Protein AF-A0A927KLJ9-F1 (afdb_monomer_lite)

pLDDT: mean 83.06, std 11.8, range [48.69, 96.25]

Sequence (90 aa):
MRFLLRIVVVIYGLCCIAALSWLMWRGSGWFGVSDPLAGVYAIALGMPWTLWLDRVPGNFFLVKVLAITVAMAINYSVASLLTRRRYRRW

Structure (mmCIF, N/CA/C/O backbone):
data_AF-A0A927KLJ9-F1
#
_entry.id   AF-A0A927KLJ9-F1
#
loop_
_atom_site.group_PDB
_atom_site.id
_atom_site.type_symbol
_atom_site.label_atom_id
_atom_site.label_alt_id
_atom_site.label_comp_id
_atom_site.label_asym_id
_atom_site.label_entity_id
_atom_site.label_seq_id
_atom_site.pdbx_PDB_ins_code
_atom_site.Cartn_x
_atom_site.Cartn_y
_atom_site.Cartn_z
_atom_site.occupancy
_atom_site.B_iso_or_equiv
_atom_site.auth_seq_id
_atom_site.auth_comp_id
_atom_site.auth_asym_id
_atom_site.auth_atom_id
_atom_site.pdbx_PDB_model_num
ATOM 1 N N . MET A 1 1 ? -15.775 -5.290 19.789 1.00 70.12 1 MET A N 1
ATOM 2 C CA . MET A 1 1 ? -15.838 -4.723 18.415 1.00 70.12 1 MET A CA 1
ATOM 3 C C . MET A 1 1 ? -14.840 -3.583 18.156 1.00 70.12 1 MET A C 1
ATOM 5 O O . MET A 1 1 ? -14.115 -3.649 17.174 1.00 70.12 1 MET A O 1
ATOM 9 N N . ARG A 1 2 ? -14.779 -2.536 19.003 1.00 72.56 2 ARG A N 1
ATOM 10 C CA . ARG A 1 2 ? -13.979 -1.309 18.758 1.00 72.56 2 ARG A CA 1
ATOM 11 C C . ARG A 1 2 ? -12.465 -1.558 18.619 1.00 72.56 2 ARG A C 1
ATOM 13 O O . ARG A 1 2 ? -11.839 -1.038 17.702 1.00 72.56 2 ARG A O 1
ATOM 20 N N . PHE A 1 3 ? -11.899 -2.387 19.497 1.00 82.12 3 PHE A N 1
ATOM 21 C CA . PHE A 1 3 ? -10.481 -2.770 19.471 1.00 82.12 3 PHE A CA 1
ATOM 22 C C . PHE A 1 3 ? -10.117 -3.585 18.220 1.00 82.12 3 PHE A C 1
ATOM 24 O O . PHE A 1 3 ? -9.116 -3.302 17.570 1.00 82.12 3 PHE A O 1
ATOM 31 N N . LEU A 1 4 ? -10.995 -4.513 17.821 1.00 86.94 4 LEU A N 1
ATOM 32 C CA . LEU A 1 4 ? -10.812 -5.350 16.632 1.00 86.94 4 LEU A CA 1
ATOM 33 C C . LEU A 1 4 ? -10.736 -4.516 15.346 1.00 86.94 4 LEU A C 1
ATOM 35 O O . LEU A 1 4 ? -9.827 -4.718 14.553 1.00 86.94 4 LEU A O 1
ATOM 39 N N . LEU A 1 5 ? -11.621 -3.527 15.166 1.00 88.25 5 LEU A N 1
ATOM 40 C CA . LEU A 1 5 ? -11.577 -2.641 13.991 1.00 88.25 5 LEU A CA 1
ATOM 41 C C . LEU A 1 5 ? -10.267 -1.850 13.914 1.00 88.25 5 LEU A C 1
ATOM 43 O O . LEU A 1 5 ? -9.693 -1.703 12.840 1.00 88.25 5 LEU A O 1
ATOM 47 N N . ARG A 1 6 ? -9.765 -1.372 15.058 1.00 88.25 6 ARG A N 1
ATOM 48 C CA . ARG A 1 6 ? -8.485 -0.660 15.112 1.00 88.25 6 ARG A CA 1
ATOM 49 C C . ARG A 1 6 ? -7.319 -1.577 14.750 1.00 88.25 6 ARG A C 1
ATOM 51 O O . ARG A 1 6 ? -6.459 -1.155 13.985 1.00 88.25 6 ARG A O 1
ATOM 58 N N . ILE A 1 7 ? -7.311 -2.812 15.255 1.00 92.81 7 ILE A N 1
ATOM 59 C CA . ILE A 1 7 ? -6.301 -3.812 14.891 1.00 92.81 7 ILE A CA 1
ATOM 60 C C . ILE A 1 7 ? -6.328 -4.072 13.386 1.00 92.81 7 ILE A C 1
ATOM 62 O O . ILE A 1 7 ? -5.282 -4.005 12.754 1.00 92.81 7 ILE A O 1
ATOM 66 N N . VAL A 1 8 ? -7.508 -4.296 12.799 1.00 93.12 8 VAL A N 1
ATOM 67 C CA . VAL A 1 8 ? -7.644 -4.556 11.357 1.00 93.12 8 VAL A CA 1
ATOM 68 C C . VAL A 1 8 ? -7.075 -3.406 10.527 1.00 93.12 8 VAL A C 1
ATOM 70 O O . VAL A 1 8 ? -6.326 -3.651 9.587 1.00 93.12 8 VAL A O 1
ATOM 73 N N . VAL A 1 9 ? -7.365 -2.152 10.890 1.00 93.25 9 VAL A N 1
ATOM 74 C CA . VAL A 1 9 ? -6.819 -0.982 10.182 1.00 93.25 9 VAL A CA 1
ATOM 75 C C . VAL A 1 9 ? -5.297 -0.901 10.314 1.00 93.25 9 VAL A C 1
ATOM 77 O O . VAL A 1 9 ? -4.620 -0.624 9.328 1.00 93.25 9 VAL A O 1
ATOM 80 N N . VAL A 1 10 ? -4.746 -1.171 11.502 1.00 94.25 10 VAL A N 1
ATOM 81 C CA . VAL A 1 10 ? -3.288 -1.180 11.712 1.00 94.25 10 VAL A CA 1
ATOM 82 C C . VAL A 1 10 ? -2.627 -2.291 10.899 1.00 94.25 10 VAL A C 1
ATOM 84 O O . VAL A 1 10 ? -1.660 -2.017 10.195 1.00 94.25 10 VAL A O 1
ATOM 87 N N . ILE A 1 11 ? -3.166 -3.513 10.936 1.00 95.94 11 ILE A N 1
ATOM 88 C CA . ILE A 1 11 ? -2.667 -4.643 10.140 1.00 95.94 11 ILE A CA 1
ATOM 89 C C . ILE A 1 11 ? -2.713 -4.296 8.654 1.00 95.94 11 ILE A C 1
ATOM 91 O O . ILE A 1 11 ? -1.716 -4.469 7.964 1.00 95.94 11 ILE A O 1
ATOM 95 N N . TYR A 1 12 ? -3.826 -3.741 8.170 1.00 94.94 12 TYR A N 1
ATOM 96 C CA . TYR A 1 12 ? -3.944 -3.306 6.781 1.00 94.94 12 TYR A CA 1
ATOM 97 C C . TYR A 1 12 ? -2.858 -2.287 6.402 1.00 94.94 12 TYR A C 1
ATOM 99 O O . TYR A 1 12 ? -2.213 -2.432 5.364 1.00 94.94 12 TYR A O 1
ATOM 107 N N . GLY A 1 13 ? -2.601 -1.295 7.262 1.00 94.12 13 GLY A N 1
ATOM 108 C CA . GLY A 1 13 ? -1.520 -0.328 7.060 1.00 94.12 13 GLY A CA 1
ATOM 109 C C . GLY A 1 13 ? -0.138 -0.988 6.992 1.00 94.12 13 GLY A C 1
ATOM 110 O O . GLY A 1 13 ? 0.635 -0.697 6.082 1.00 94.12 13 GLY A O 1
ATOM 111 N N . LEU A 1 14 ? 0.151 -1.927 7.898 1.00 96.25 14 LEU A N 1
ATOM 112 C CA . LEU A 1 14 ? 1.405 -2.689 7.894 1.00 96.25 14 LEU A CA 1
ATOM 113 C C . LEU A 1 14 ? 1.556 -3.539 6.628 1.00 96.25 14 LEU A C 1
ATOM 115 O O . LEU A 1 14 ? 2.633 -3.561 6.038 1.00 96.25 14 LEU A O 1
ATOM 119 N N . CYS A 1 15 ? 0.481 -4.181 6.166 1.00 94.88 15 CYS A N 1
ATOM 120 C CA . CYS A 1 15 ? 0.475 -4.924 4.908 1.00 94.88 15 CYS A CA 1
ATOM 121 C C . CYS A 1 15 ? 0.762 -4.016 3.705 1.00 94.88 15 CYS A C 1
ATOM 123 O O . CYS A 1 15 ? 1.499 -4.423 2.811 1.00 94.88 15 CYS A O 1
ATOM 125 N N . CYS A 1 16 ? 0.2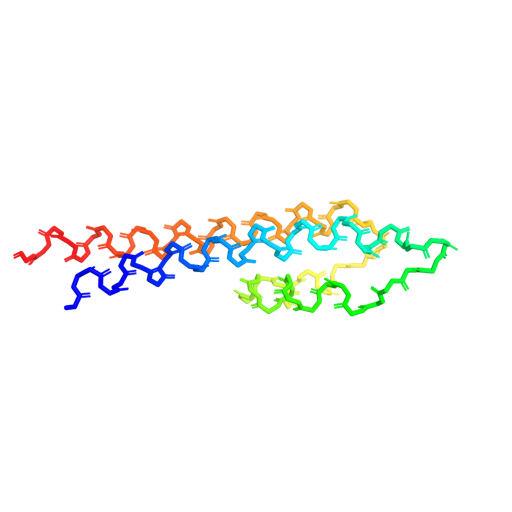33 -2.787 3.684 1.00 94.12 16 CYS A N 1
ATOM 126 C CA . CYS A 1 16 ? 0.524 -1.826 2.616 1.00 94.12 16 CYS A CA 1
ATOM 127 C C . CYS A 1 16 ? 2.007 -1.441 2.594 1.00 94.12 16 CYS A C 1
ATOM 129 O O . CYS A 1 16 ? 2.626 -1.460 1.532 1.00 94.12 16 CYS A O 1
ATOM 131 N N . ILE A 1 17 ? 2.591 -1.149 3.761 1.00 94.44 17 ILE A N 1
ATOM 132 C CA . ILE A 1 17 ? 4.023 -0.839 3.882 1.00 94.44 17 ILE A CA 1
ATOM 133 C C . ILE A 1 17 ? 4.857 -2.034 3.416 1.00 94.44 17 ILE A C 1
ATOM 135 O O . ILE A 1 17 ? 5.723 -1.872 2.564 1.00 94.44 17 ILE A O 1
ATOM 139 N N . ALA A 1 18 ? 4.554 -3.239 3.907 1.00 92.62 18 ALA A N 1
ATOM 140 C CA . ALA A 1 18 ? 5.267 -4.453 3.529 1.00 92.62 18 ALA A CA 1
ATOM 141 C C . ALA A 1 18 ? 5.194 -4.720 2.017 1.00 92.62 18 ALA A C 1
ATOM 143 O O . ALA A 1 18 ? 6.213 -5.028 1.406 1.00 92.62 18 ALA A O 1
ATOM 144 N N . ALA A 1 19 ? 4.023 -4.547 1.397 1.00 91.31 19 ALA A N 1
ATOM 145 C CA . ALA A 1 19 ? 3.846 -4.722 -0.042 1.00 91.31 19 ALA A CA 1
ATOM 146 C C . ALA A 1 19 ? 4.641 -3.694 -0.863 1.00 91.31 19 ALA A C 1
ATOM 148 O O . ALA A 1 19 ? 5.256 -4.060 -1.862 1.00 91.31 19 ALA A O 1
ATOM 149 N N . LEU A 1 20 ? 4.672 -2.426 -0.440 1.00 90.06 20 LEU A N 1
ATOM 150 C CA . LEU A 1 20 ? 5.463 -1.385 -1.105 1.00 90.06 20 LEU A CA 1
ATOM 151 C C . LEU A 1 20 ? 6.967 -1.623 -0.941 1.00 90.06 20 LEU A C 1
ATOM 153 O O . LEU A 1 20 ? 7.708 -1.537 -1.918 1.00 90.06 20 LEU A O 1
ATOM 157 N N . SER A 1 21 ? 7.419 -1.978 0.264 1.00 88.88 21 SER A N 1
ATOM 158 C CA . SER A 1 21 ? 8.813 -2.355 0.513 1.00 88.88 21 SER A CA 1
ATOM 159 C C . SER A 1 21 ? 9.218 -3.561 -0.332 1.00 88.88 21 SER A C 1
ATOM 161 O O . SER A 1 21 ? 10.287 -3.548 -0.937 1.00 88.88 21 SER A O 1
ATOM 163 N N . TRP A 1 22 ? 8.348 -4.569 -0.438 1.00 87.69 22 TRP A N 1
ATOM 164 C CA . TRP A 1 22 ? 8.581 -5.748 -1.270 1.00 87.69 22 TRP A CA 1
ATOM 165 C C . TRP A 1 22 ? 8.663 -5.399 -2.757 1.00 87.69 22 TRP A C 1
ATOM 167 O O . TRP A 1 22 ? 9.575 -5.853 -3.445 1.00 87.69 22 TRP A O 1
ATOM 177 N N . LEU A 1 23 ? 7.759 -4.546 -3.246 1.00 85.25 23 LEU A N 1
ATOM 178 C CA . LEU A 1 23 ? 7.761 -4.060 -4.624 1.00 85.25 23 LEU A CA 1
ATOM 179 C C . LEU A 1 23 ? 9.038 -3.275 -4.954 1.00 85.25 23 LEU A C 1
ATOM 181 O O . LEU A 1 23 ? 9.586 -3.445 -6.036 1.00 85.25 23 LEU A O 1
ATOM 185 N N . MET A 1 24 ? 9.538 -2.445 -4.037 1.00 81.19 24 MET A N 1
ATOM 186 C CA . MET A 1 24 ? 10.800 -1.715 -4.226 1.00 81.19 24 MET A CA 1
ATOM 187 C C . MET A 1 24 ? 12.022 -2.628 -4.169 1.00 81.19 24 MET A C 1
ATOM 189 O O . MET A 1 24 ? 12.957 -2.443 -4.942 1.00 81.19 24 MET A O 1
ATOM 193 N N . TRP A 1 25 ? 12.000 -3.630 -3.291 1.00 78.50 25 TRP A N 1
ATOM 194 C CA . TRP A 1 25 ? 13.102 -4.574 -3.138 1.00 78.50 25 TRP A CA 1
ATOM 195 C C . TRP A 1 25 ? 13.208 -5.550 -4.315 1.00 78.50 25 TRP A C 1
ATOM 197 O O . TRP A 1 25 ? 14.305 -5.838 -4.781 1.00 78.50 25 TRP A O 1
ATOM 207 N N . ARG A 1 26 ? 12.079 -6.095 -4.788 1.00 74.12 26 ARG A N 1
ATOM 208 C CA . ARG A 1 26 ? 12.046 -7.123 -5.843 1.00 74.12 26 ARG A CA 1
ATOM 209 C C . ARG A 1 26 ? 11.705 -6.599 -7.234 1.00 74.12 26 ARG A C 1
ATOM 211 O O . ARG A 1 26 ? 12.028 -7.266 -8.215 1.00 74.12 26 ARG A O 1
ATOM 218 N N . GLY A 1 27 ? 11.089 -5.424 -7.343 1.00 63.94 27 GLY A N 1
ATOM 219 C CA . GLY A 1 27 ? 10.761 -4.801 -8.629 1.00 63.94 27 GLY A CA 1
ATOM 220 C C . GLY A 1 27 ? 11.992 -4.322 -9.401 1.00 63.94 27 GLY A C 1
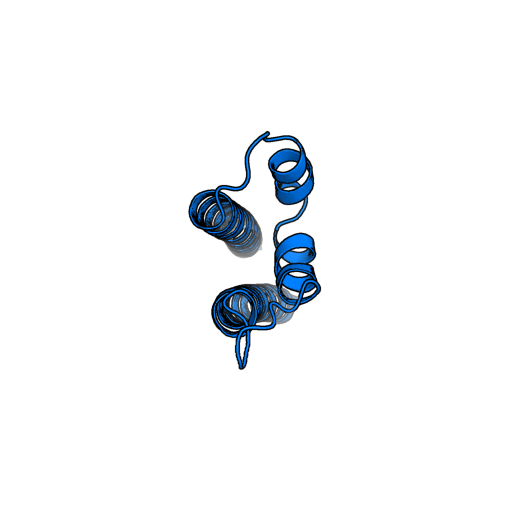ATOM 221 O O . GLY A 1 27 ? 11.980 -4.340 -10.627 1.00 63.94 27 GLY A O 1
ATOM 222 N N . SER A 1 28 ? 13.076 -3.968 -8.705 1.00 62.69 28 SER A N 1
ATOM 223 C CA . SER A 1 28 ? 14.394 -3.698 -9.303 1.00 62.69 28 SER A CA 1
ATOM 224 C C . SER A 1 28 ? 15.149 -4.971 -9.719 1.00 62.69 28 SER A C 1
ATOM 226 O O . SER A 1 28 ? 16.129 -4.887 -10.456 1.00 62.69 28 SER A O 1
ATOM 228 N N . GLY A 1 29 ? 14.661 -6.142 -9.298 1.00 54.47 29 GLY A N 1
ATOM 229 C CA . GLY A 1 29 ? 15.235 -7.454 -9.567 1.00 54.47 29 GLY A CA 1
ATOM 230 C C . GLY A 1 29 ? 16.429 -7.811 -8.679 1.00 54.47 29 GLY A C 1
ATOM 231 O O . GLY A 1 29 ? 17.298 -6.989 -8.400 1.00 54.47 29 GLY A O 1
ATOM 232 N N . TRP A 1 30 ? 16.506 -9.075 -8.257 1.00 48.69 30 TRP A N 1
ATOM 233 C CA . TRP A 1 30 ? 17.713 -9.626 -7.628 1.00 48.69 30 TRP A CA 1
ATOM 234 C C . TR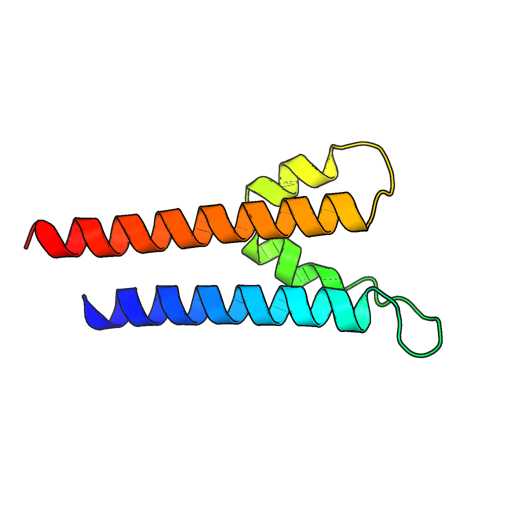P A 1 30 ? 18.583 -10.211 -8.750 1.00 48.69 30 TRP A C 1
ATOM 236 O O . TRP A 1 30 ? 18.082 -10.977 -9.571 1.00 48.69 30 TRP A O 1
ATOM 246 N N . PHE A 1 31 ? 19.862 -9.825 -8.837 1.00 55.59 31 PHE A N 1
ATOM 247 C CA . PHE A 1 31 ? 20.784 -10.267 -9.904 1.00 55.59 31 PHE A CA 1
ATOM 248 C C . PHE A 1 31 ? 20.331 -9.918 -11.340 1.00 55.59 31 PHE A C 1
ATOM 250 O O . PHE A 1 31 ? 20.671 -10.620 -12.287 1.00 55.59 31 PHE A O 1
ATOM 257 N N . GLY A 1 32 ? 19.566 -8.835 -11.521 1.00 60.72 32 GLY A N 1
ATOM 258 C CA . GLY A 1 32 ? 19.087 -8.400 -12.841 1.00 60.72 32 GLY A CA 1
ATOM 259 C C . GLY A 1 32 ? 17.824 -9.115 -13.338 1.00 60.72 32 GLY A C 1
ATOM 260 O O . GLY A 1 32 ? 17.377 -8.843 -14.449 1.00 60.72 32 GLY A O 1
ATOM 261 N N . VAL A 1 33 ? 17.214 -9.985 -12.523 1.00 62.69 33 VAL A N 1
ATOM 262 C CA . VAL A 1 33 ? 15.939 -10.642 -12.846 1.00 62.69 33 VAL A CA 1
ATOM 263 C C . VAL A 1 33 ? 14.815 -9.978 -12.058 1.00 62.69 33 VAL A C 1
ATOM 265 O O . VAL A 1 33 ? 14.717 -10.138 -10.841 1.00 62.69 33 VAL A O 1
ATOM 268 N N . SER A 1 34 ? 13.976 -9.208 -12.754 1.00 67.25 34 SER A N 1
ATOM 269 C CA . SER A 1 34 ? 12.762 -8.626 -12.167 1.00 67.25 34 SER A CA 1
ATOM 270 C C . SER A 1 34 ? 11.740 -9.722 -11.858 1.00 67.25 34 SER A C 1
ATOM 272 O O . SER A 1 34 ? 11.497 -10.602 -12.683 1.00 67.25 34 SER A O 1
ATOM 274 N N . ASP A 1 35 ? 11.164 -9.689 -10.655 1.00 72.44 35 ASP A N 1
ATOM 275 C CA . ASP A 1 35 ? 10.116 -10.624 -10.240 1.00 72.44 35 ASP A CA 1
ATOM 276 C C . ASP A 1 35 ? 8.744 -10.037 -10.626 1.00 72.44 35 ASP A C 1
ATOM 278 O O . ASP A 1 35 ? 8.288 -9.081 -9.985 1.00 72.44 35 ASP A O 1
ATOM 282 N N . PRO A 1 36 ? 8.065 -10.570 -11.662 1.00 67.81 36 PRO A N 1
ATOM 283 C CA . PRO A 1 36 ? 6.804 -10.013 -12.147 1.00 67.81 36 PRO A CA 1
ATOM 284 C C . PRO A 1 36 ? 5.674 -10.113 -11.112 1.00 67.81 36 PRO A C 1
ATOM 286 O O . PRO A 1 36 ? 4.698 -9.367 -11.195 1.00 67.81 36 PRO A O 1
ATOM 289 N N . LEU A 1 37 ? 5.801 -10.988 -10.107 1.00 78.12 37 LEU A N 1
ATOM 290 C CA . LEU A 1 37 ? 4.797 -11.164 -9.058 1.00 78.12 37 LEU A CA 1
ATOM 291 C C . LEU A 1 37 ? 5.014 -10.238 -7.854 1.00 78.12 37 LEU A C 1
ATOM 293 O O . LEU A 1 37 ? 4.145 -10.155 -6.983 1.00 78.12 37 LEU A O 1
ATOM 297 N N . ALA A 1 38 ? 6.114 -9.479 -7.809 1.00 75.88 38 ALA A N 1
ATOM 298 C CA . ALA A 1 38 ? 6.416 -8.574 -6.698 1.00 75.88 38 ALA A CA 1
ATOM 299 C C . ALA A 1 38 ? 5.327 -7.507 -6.463 1.00 75.88 38 ALA A C 1
ATOM 301 O O . ALA A 1 38 ? 5.153 -7.039 -5.339 1.00 75.88 38 ALA A O 1
ATOM 302 N N . GLY A 1 39 ? 4.570 -7.145 -7.505 1.00 80.19 39 GLY A N 1
ATOM 303 C CA . GLY A 1 39 ? 3.489 -6.160 -7.435 1.00 80.19 39 GLY A CA 1
ATOM 304 C C . GLY A 1 39 ? 2.119 -6.703 -7.038 1.00 80.19 39 GLY A C 1
ATOM 305 O O . GLY A 1 39 ? 1.230 -5.900 -6.766 1.00 80.19 39 GLY A O 1
ATOM 306 N N . VAL A 1 40 ? 1.918 -8.023 -6.962 1.00 88.12 40 VAL A N 1
ATOM 307 C CA . VAL A 1 40 ? 0.579 -8.618 -6.772 1.00 88.12 40 VAL A CA 1
ATOM 308 C C . VAL A 1 40 ? -0.078 -8.145 -5.473 1.00 88.12 40 VAL A C 1
ATOM 310 O O . VAL A 1 40 ? -1.242 -7.742 -5.473 1.00 88.12 40 VAL A O 1
ATOM 313 N N . TYR A 1 41 ? 0.678 -8.105 -4.374 1.00 89.62 41 TYR A N 1
ATOM 314 C CA . TYR A 1 41 ? 0.166 -7.619 -3.090 1.00 89.62 41 TYR A CA 1
ATOM 315 C C . TYR A 1 41 ? -0.191 -6.133 -3.134 1.00 89.62 41 TYR A C 1
ATOM 317 O O . TYR A 1 41 ? -1.213 -5.723 -2.585 1.00 89.62 41 TYR A O 1
ATOM 325 N N . ALA A 1 42 ? 0.621 -5.330 -3.825 1.00 88.25 42 ALA A N 1
ATOM 326 C CA . ALA A 1 42 ? 0.374 -3.903 -3.972 1.00 88.25 42 ALA A CA 1
ATOM 327 C C . ALA A 1 42 ? -0.872 -3.635 -4.836 1.00 88.25 42 ALA A C 1
ATOM 329 O O . ALA A 1 42 ? -1.678 -2.764 -4.509 1.00 88.25 42 ALA A O 1
ATOM 330 N N . ILE A 1 43 ? -1.082 -4.445 -5.881 1.00 88.25 43 ILE A N 1
ATOM 331 C CA . ILE A 1 43 ? -2.271 -4.394 -6.738 1.00 88.25 43 ILE A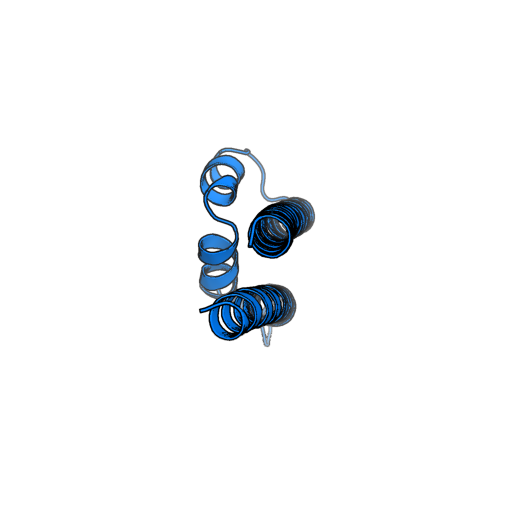 CA 1
ATOM 332 C C . ILE A 1 43 ? -3.535 -4.693 -5.930 1.00 88.25 43 ILE A C 1
ATOM 334 O O . ILE A 1 43 ? -4.495 -3.923 -6.001 1.00 88.25 43 ILE A O 1
ATOM 338 N N . ALA A 1 44 ? -3.527 -5.778 -5.150 1.00 91.06 44 ALA A N 1
ATOM 339 C CA . ALA A 1 44 ? -4.677 -6.205 -4.358 1.00 91.06 44 ALA A CA 1
ATOM 340 C C . ALA A 1 44 ? -5.031 -5.193 -3.257 1.00 91.06 44 ALA A C 1
ATOM 342 O O . ALA A 1 44 ? -6.183 -4.790 -3.118 1.00 91.06 44 ALA A O 1
ATOM 343 N N . LEU A 1 45 ? -4.035 -4.729 -2.500 1.00 92.06 45 LEU A N 1
ATOM 344 C CA . LEU A 1 45 ? -4.244 -3.784 -1.398 1.00 92.06 45 LEU A CA 1
ATOM 345 C C . LEU A 1 45 ? -4.591 -2.363 -1.879 1.00 92.06 45 LEU A C 1
ATOM 347 O O . LEU A 1 45 ? -5.229 -1.608 -1.141 1.00 92.06 45 LEU A O 1
ATOM 351 N N . GLY A 1 46 ? -4.187 -2.006 -3.102 1.00 90.75 46 GLY A N 1
ATOM 352 C CA . GLY A 1 46 ? -4.507 -0.739 -3.762 1.00 90.75 46 GLY A CA 1
ATOM 353 C C . GLY A 1 46 ? -5.840 -0.733 -4.519 1.00 90.75 46 GLY A C 1
ATOM 354 O O . GLY A 1 46 ? -6.190 0.288 -5.114 1.00 90.75 46 GLY A O 1
ATOM 355 N N . MET A 1 47 ? -6.600 -1.833 -4.528 1.00 92.75 47 MET A N 1
ATOM 356 C CA . MET A 1 47 ? -7.928 -1.849 -5.150 1.00 92.75 47 MET A CA 1
ATOM 357 C C . MET A 1 47 ? -8.876 -0.829 -4.490 1.00 92.75 47 MET A C 1
ATOM 359 O O . MET A 1 47 ? -8.742 -0.542 -3.300 1.00 92.75 47 MET A O 1
ATOM 363 N N . PRO A 1 48 ? -9.852 -0.274 -5.231 1.00 92.38 48 PRO A N 1
ATOM 364 C CA . PRO A 1 48 ? -10.153 -0.522 -6.648 1.00 92.38 48 PRO A CA 1
ATOM 365 C C . PRO A 1 48 ? -9.315 0.326 -7.622 1.00 92.38 48 PRO A C 1
ATOM 367 O O . PRO A 1 48 ? -9.421 0.158 -8.835 1.00 92.38 48 PRO A O 1
ATOM 370 N N . TRP A 1 49 ? -8.491 1.243 -7.114 1.00 89.00 49 TRP A N 1
ATOM 371 C CA . TRP A 1 49 ? -7.760 2.241 -7.904 1.00 89.00 49 TRP A CA 1
ATOM 372 C C . TRP A 1 49 ? -6.785 1.619 -8.906 1.00 89.00 49 TRP A C 1
ATOM 374 O O . TRP A 1 49 ? -6.570 2.146 -9.994 1.00 89.00 49 TRP A O 1
ATOM 384 N N . THR A 1 50 ? -6.230 0.461 -8.567 1.00 86.44 50 THR A N 1
ATOM 385 C CA . THR A 1 50 ? -5.281 -0.278 -9.406 1.00 86.44 50 THR A CA 1
ATOM 386 C C . THR A 1 50 ? -5.887 -0.741 -10.731 1.00 86.44 50 THR A C 1
ATOM 388 O O . THR A 1 50 ? -5.184 -0.753 -11.737 1.00 86.44 50 THR A O 1
ATOM 391 N N . LEU A 1 51 ? -7.203 -0.982 -10.779 1.00 88.75 51 LEU A N 1
ATOM 392 C CA . LEU A 1 51 ? -7.935 -1.292 -12.016 1.00 88.75 51 LEU A CA 1
ATOM 393 C C . LEU A 1 51 ? -7.959 -0.115 -13.001 1.00 88.75 51 LEU A C 1
ATOM 395 O O . LEU A 1 51 ? -8.074 -0.306 -14.208 1.00 88.75 51 LEU A O 1
ATOM 399 N N . TRP A 1 52 ? -7.882 1.113 -12.488 1.00 86.31 52 TRP A N 1
ATOM 400 C CA . TRP A 1 52 ? -7.801 2.317 -13.311 1.00 86.31 52 TRP A CA 1
ATOM 401 C C . TRP A 1 52 ? -6.368 2.588 -13.763 1.00 86.31 52 TRP A C 1
ATOM 403 O O . TRP A 1 52 ? -6.160 3.009 -14.897 1.00 86.31 52 TRP A O 1
ATOM 413 N N . LEU A 1 53 ? -5.385 2.309 -12.903 1.00 81.56 53 LEU A N 1
ATOM 414 C CA . LEU A 1 53 ? -3.966 2.495 -13.215 1.00 81.56 53 LEU A CA 1
ATOM 415 C C . LEU A 1 53 ? -3.469 1.573 -14.330 1.00 81.56 53 LEU A C 1
ATOM 417 O O . LEU A 1 53 ? -2.582 1.968 -15.084 1.00 81.56 53 LEU A O 1
ATOM 421 N N . ASP A 1 54 ? -4.062 0.389 -14.472 1.00 81.12 54 ASP A N 1
ATOM 422 C CA . ASP A 1 54 ? -3.742 -0.540 -15.560 1.00 81.12 54 ASP A CA 1
ATOM 423 C C . ASP A 1 54 ? -4.137 0.000 -16.948 1.00 81.12 54 ASP A C 1
ATOM 425 O O . ASP A 1 54 ? -3.518 -0.323 -17.957 1.00 81.12 54 ASP A O 1
ATOM 429 N N . ARG A 1 55 ? -5.118 0.911 -17.007 1.00 83.88 55 ARG A N 1
ATOM 430 C CA . ARG A 1 55 ? -5.582 1.526 -18.262 1.00 83.88 55 ARG A CA 1
ATOM 431 C C . ARG A 1 55 ? -4.707 2.681 -18.741 1.00 83.88 55 ARG A C 1
ATOM 433 O O . ARG A 1 55 ? -4.931 3.183 -19.840 1.00 83.88 55 ARG A O 1
ATOM 440 N N . VAL A 1 56 ? -3.756 3.143 -17.927 1.00 78.81 56 VAL A N 1
ATOM 441 C CA . VAL A 1 56 ? -2.885 4.266 -18.287 1.00 78.81 56 VAL A CA 1
ATOM 442 C C . VAL A 1 56 ? -1.769 3.757 -19.209 1.00 78.81 56 VAL A C 1
ATOM 444 O O . VAL A 1 56 ? -0.944 2.949 -18.767 1.00 78.81 56 VAL A O 1
ATOM 447 N N . PRO A 1 57 ? -1.709 4.214 -20.475 1.00 76.75 57 PRO A N 1
ATOM 448 C CA . PRO A 1 57 ? -0.663 3.802 -21.399 1.00 76.75 57 PRO A CA 1
ATOM 449 C C . PRO A 1 57 ? 0.705 4.341 -20.953 1.00 76.75 57 PRO A C 1
ATOM 451 O O . PRO A 1 57 ? 0.824 5.466 -20.471 1.00 76.75 57 PRO A O 1
ATOM 454 N N . GLY A 1 58 ? 1.749 3.531 -21.138 1.00 69.75 58 GLY A N 1
ATOM 455 C CA . GLY A 1 58 ? 3.132 3.873 -20.791 1.00 69.75 58 GLY A CA 1
ATOM 456 C C . GLY A 1 58 ? 3.713 3.035 -19.646 1.00 69.75 58 GLY A C 1
ATOM 457 O O . GLY A 1 58 ? 3.012 2.582 -18.738 1.00 69.75 58 GLY A O 1
ATOM 458 N N . ASN A 1 59 ? 5.032 2.822 -19.692 1.00 68.25 59 ASN A N 1
ATOM 459 C CA . ASN A 1 59 ? 5.766 1.998 -18.726 1.00 68.25 59 ASN A CA 1
ATOM 460 C C . ASN A 1 59 ? 6.580 2.849 -17.737 1.00 68.25 59 ASN A C 1
ATOM 462 O O . ASN A 1 59 ? 7.778 2.658 -17.544 1.00 68.25 59 ASN A O 1
ATOM 466 N N . PHE A 1 60 ? 5.927 3.836 -17.122 1.00 79.19 60 PHE A N 1
ATOM 467 C CA . PHE A 1 60 ? 6.555 4.681 -16.110 1.00 79.19 60 PHE A CA 1
ATOM 468 C C . PHE A 1 60 ? 6.466 4.008 -14.739 1.00 79.19 60 PHE A C 1
ATOM 470 O O . PHE A 1 60 ? 5.540 4.267 -13.967 1.00 79.19 60 PHE A O 1
ATOM 477 N N . PHE A 1 61 ? 7.432 3.136 -14.438 1.00 77.31 61 PHE A N 1
ATOM 478 C CA . PHE A 1 61 ? 7.477 2.369 -13.187 1.00 77.31 61 PHE A CA 1
ATOM 479 C C . PHE A 1 61 ? 7.286 3.254 -11.943 1.00 77.31 61 PHE A C 1
ATOM 481 O O . PHE A 1 61 ? 6.389 3.003 -11.141 1.00 77.31 61 PHE A O 1
ATOM 488 N N . LEU A 1 62 ? 8.051 4.348 -11.827 1.00 81.12 62 LEU A N 1
ATOM 489 C CA . LEU A 1 62 ? 7.966 5.273 -10.688 1.00 81.12 62 LEU A CA 1
ATOM 490 C C . LEU A 1 62 ? 6.586 5.928 -10.552 1.00 81.12 62 LEU A C 1
ATOM 492 O O . LEU A 1 62 ? 6.070 6.047 -9.444 1.00 81.12 62 LEU A O 1
ATOM 496 N N . VAL A 1 63 ? 5.962 6.312 -11.668 1.00 83.88 63 VAL A N 1
ATOM 497 C CA . VAL A 1 63 ? 4.626 6.928 -11.659 1.00 83.88 63 VAL A CA 1
ATOM 498 C C . VAL A 1 63 ? 3.582 5.923 -11.179 1.00 83.88 63 VAL A C 1
ATOM 500 O O . VAL A 1 63 ? 2.751 6.261 -10.338 1.00 83.88 63 VAL A O 1
ATOM 503 N N . LYS A 1 64 ? 3.649 4.671 -11.650 1.00 82.38 64 LYS A N 1
ATOM 504 C CA . LYS A 1 64 ? 2.736 3.603 -11.216 1.00 82.38 64 LYS A CA 1
ATOM 505 C C . LYS A 1 64 ? 2.911 3.275 -9.731 1.00 82.38 64 LYS A C 1
ATOM 507 O O . LYS A 1 64 ? 1.919 3.133 -9.023 1.00 82.38 64 LYS A O 1
ATOM 512 N N . VAL A 1 65 ? 4.149 3.229 -9.238 1.00 85.62 65 VAL A N 1
ATOM 513 C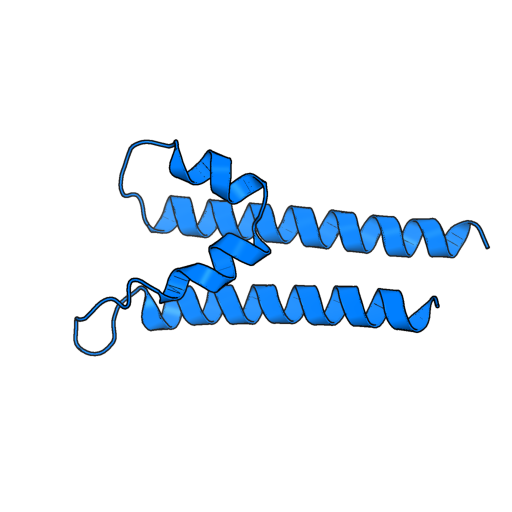 CA . VAL A 1 65 ? 4.453 3.015 -7.813 1.00 85.62 65 VAL A CA 1
ATOM 514 C C . VAL A 1 65 ? 3.903 4.154 -6.953 1.00 85.62 65 VAL A C 1
ATOM 516 O O . VAL A 1 65 ? 3.227 3.898 -5.955 1.00 85.62 65 VAL A O 1
ATOM 519 N N . LEU A 1 66 ? 4.138 5.410 -7.348 1.00 89.19 66 LEU A N 1
ATOM 520 C CA . LEU A 1 66 ? 3.598 6.582 -6.654 1.00 89.19 66 LEU A CA 1
ATOM 521 C C . LEU A 1 66 ? 2.069 6.555 -6.632 1.00 89.19 66 LEU A C 1
ATOM 523 O O . LEU A 1 66 ? 1.464 6.748 -5.579 1.00 89.19 66 LEU A O 1
ATOM 527 N N . ALA A 1 67 ? 1.438 6.250 -7.763 1.00 89.94 67 ALA A N 1
ATOM 528 C CA . ALA A 1 67 ? -0.012 6.189 -7.854 1.00 89.94 67 ALA A CA 1
ATOM 529 C C . ALA A 1 67 ? -0.615 5.075 -6.978 1.00 89.94 67 ALA A C 1
ATOM 531 O O . ALA A 1 67 ? -1.605 5.314 -6.286 1.00 89.94 67 ALA A O 1
ATOM 532 N N . ILE A 1 68 ? 0.003 3.888 -6.934 1.00 90.25 68 ILE A N 1
ATOM 533 C CA . ILE A 1 68 ? -0.403 2.798 -6.029 1.00 90.25 68 ILE A CA 1
ATOM 534 C C . ILE A 1 68 ? -0.221 3.203 -4.562 1.00 90.25 68 ILE A C 1
ATOM 536 O O . ILE A 1 68 ? -1.087 2.929 -3.732 1.00 90.25 68 ILE A O 1
ATOM 540 N N . THR A 1 69 ? 0.868 3.902 -4.242 1.00 92.62 69 THR A N 1
ATOM 541 C CA . THR A 1 69 ? 1.136 4.392 -2.883 1.00 92.62 69 THR A CA 1
ATOM 542 C C . THR A 1 69 ? 0.046 5.366 -2.434 1.00 92.62 69 THR A C 1
ATOM 544 O O . THR A 1 69 ? -0.502 5.232 -1.339 1.00 92.62 69 THR A O 1
ATOM 547 N N . VAL A 1 70 ? -0.333 6.307 -3.305 1.00 94.12 70 VAL A N 1
ATOM 548 C CA . VAL A 1 70 ? -1.424 7.257 -3.050 1.00 94.12 70 VAL A CA 1
ATOM 549 C C . VAL A 1 70 ? -2.762 6.529 -2.900 1.00 94.12 70 VAL A C 1
ATOM 551 O O . VAL A 1 70 ? -3.504 6.809 -1.961 1.00 94.12 70 VAL A O 1
ATOM 554 N N . ALA A 1 71 ? -3.055 5.551 -3.758 1.00 92.88 71 ALA A N 1
ATOM 555 C CA . ALA A 1 71 ? -4.266 4.737 -3.668 1.00 92.88 71 ALA A CA 1
ATOM 556 C C . ALA A 1 71 ? -4.391 4.007 -2.317 1.00 92.88 71 ALA A C 1
ATOM 558 O O . ALA A 1 71 ? -5.424 4.089 -1.648 1.00 92.88 71 ALA A O 1
ATOM 559 N N . MET A 1 72 ? -3.320 3.343 -1.872 1.00 94.62 72 MET A N 1
ATOM 560 C CA . MET A 1 72 ? -3.265 2.683 -0.563 1.00 94.62 72 MET A CA 1
ATOM 561 C C . MET A 1 72 ? -3.429 3.681 0.590 1.00 94.62 72 MET A C 1
ATOM 563 O O . MET A 1 72 ? -4.157 3.412 1.547 1.00 94.62 72 MET A O 1
ATOM 567 N N . ALA A 1 73 ? -2.801 4.857 0.495 1.00 94.62 73 ALA A N 1
ATOM 568 C CA . ALA A 1 73 ? -2.928 5.913 1.496 1.00 94.62 73 ALA A CA 1
ATOM 569 C C . ALA A 1 73 ? -4.368 6.440 1.602 1.00 94.62 73 ALA A C 1
ATOM 571 O O . ALA A 1 73 ? -4.857 6.673 2.713 1.00 94.62 73 ALA A O 1
ATOM 572 N N . ILE A 1 74 ? -5.074 6.577 0.475 1.00 95.00 74 ILE A N 1
ATOM 573 C CA . ILE A 1 74 ? -6.496 6.943 0.443 1.00 95.00 74 ILE A CA 1
ATOM 574 C C . ILE A 1 74 ? -7.328 5.858 1.134 1.00 95.00 74 ILE A C 1
ATOM 576 O O . ILE A 1 74 ? -8.093 6.175 2.048 1.00 95.00 74 ILE A O 1
ATOM 580 N N . ASN A 1 75 ? -7.139 4.584 0.775 1.00 94.62 75 ASN A N 1
ATOM 581 C CA . ASN A 1 75 ? -7.854 3.463 1.393 1.00 94.62 75 ASN A CA 1
ATOM 582 C C . ASN A 1 75 ? -7.653 3.426 2.915 1.00 94.62 75 ASN A C 1
ATOM 584 O O . ASN A 1 75 ? -8.621 3.370 3.679 1.00 94.62 75 ASN A O 1
ATOM 588 N N . TYR A 1 76 ? -6.400 3.525 3.364 1.00 94.88 76 TYR A N 1
ATOM 589 C CA . TYR A 1 76 ? -6.057 3.560 4.783 1.00 94.88 76 TYR A CA 1
ATOM 590 C C . TYR A 1 76 ? -6.687 4.763 5.498 1.00 94.88 76 TYR A C 1
ATOM 592 O O . TYR A 1 76 ? -7.224 4.624 6.603 1.00 94.88 76 TYR A O 1
ATOM 600 N N . SER A 1 77 ? -6.665 5.942 4.870 1.00 94.69 77 SER A N 1
ATOM 601 C CA . SER A 1 77 ? -7.256 7.163 5.425 1.00 94.69 77 SER A CA 1
ATOM 602 C C . SER A 1 77 ? -8.766 7.027 5.592 1.00 94.69 77 SER A C 1
ATOM 604 O O . SER A 1 77 ? -9.294 7.341 6.661 1.00 94.69 77 SER A O 1
ATOM 606 N N . VAL A 1 78 ? -9.463 6.496 4.584 1.00 93.38 78 VAL A N 1
ATOM 607 C CA . VAL A 1 78 ? -10.908 6.234 4.640 1.00 93.38 78 VAL A CA 1
ATOM 608 C C . VAL A 1 78 ? -11.228 5.222 5.741 1.00 93.38 78 VAL A C 1
ATOM 610 O O . VAL A 1 78 ? -12.077 5.497 6.590 1.00 93.38 78 VAL A O 1
ATOM 613 N N . ALA A 1 79 ? -10.513 4.095 5.801 1.00 91.31 79 ALA A N 1
ATOM 614 C CA . ALA A 1 79 ? -10.710 3.078 6.835 1.00 91.31 79 ALA A CA 1
ATOM 615 C C . ALA A 1 79 ? -10.474 3.638 8.252 1.00 91.31 79 ALA A C 1
ATOM 617 O O . ALA A 1 79 ? -11.264 3.403 9.177 1.00 91.31 79 ALA A O 1
ATOM 618 N N . SER A 1 80 ? -9.434 4.457 8.415 1.00 91.06 80 SER A N 1
ATOM 619 C CA . SER A 1 80 ? -9.118 5.154 9.663 1.00 91.06 80 SER A CA 1
ATOM 620 C C . SER A 1 80 ? -10.210 6.151 10.058 1.00 91.06 80 SER A C 1
ATOM 622 O O . SER A 1 80 ? -10.643 6.175 11.213 1.00 91.06 80 SER A O 1
ATOM 624 N N . LEU A 1 81 ? -10.697 6.956 9.111 1.00 92.00 81 LEU A N 1
ATOM 625 C CA . LEU A 1 81 ? -11.769 7.931 9.324 1.00 92.00 81 LEU A CA 1
ATOM 626 C C . LEU A 1 81 ? -13.084 7.253 9.710 1.00 92.00 81 LEU A C 1
ATOM 628 O O . LEU A 1 81 ? -13.729 7.688 10.663 1.00 92.00 81 LEU A O 1
ATOM 632 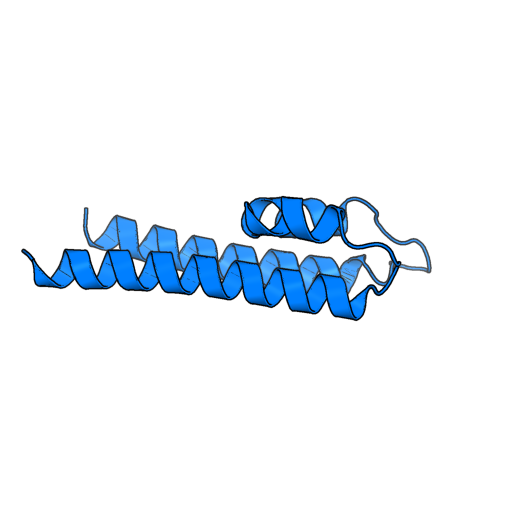N N . LEU A 1 82 ? -13.472 6.179 9.020 1.00 89.19 82 LEU A N 1
ATOM 633 C CA . LEU A 1 82 ? -14.685 5.420 9.330 1.00 89.19 82 LEU A CA 1
ATOM 634 C C . LEU A 1 82 ? -14.610 4.793 10.725 1.00 89.19 82 LEU A C 1
ATOM 636 O O . LEU A 1 82 ? -15.566 4.890 11.499 1.00 89.19 82 LEU A O 1
ATOM 640 N N . THR A 1 83 ? -13.452 4.240 11.087 1.00 87.50 83 THR A N 1
ATOM 641 C CA . THR A 1 83 ? -13.217 3.677 12.423 1.00 87.50 83 THR A CA 1
ATOM 642 C C . THR A 1 83 ? -13.307 4.759 13.507 1.00 87.50 83 THR A C 1
ATOM 644 O O . THR A 1 83 ? -13.968 4.558 14.526 1.00 87.50 83 THR A O 1
ATOM 647 N N . ARG A 1 84 ? -12.737 5.951 13.268 1.00 83.56 84 ARG A N 1
ATOM 648 C CA . ARG A 1 84 ? -12.830 7.108 14.183 1.00 83.56 84 ARG A CA 1
ATOM 649 C C . ARG A 1 84 ? -14.242 7.695 14.275 1.00 83.56 84 ARG A C 1
ATOM 651 O O . ARG A 1 84 ? -14.677 8.069 15.358 1.00 83.56 84 ARG A O 1
ATOM 658 N N . ARG A 1 85 ? -14.988 7.784 13.170 1.00 81.50 85 ARG A N 1
ATOM 659 C CA . ARG A 1 85 ? -16.372 8.295 13.179 1.00 81.50 85 ARG A CA 1
ATOM 660 C C . ARG A 1 85 ? -17.309 7.354 13.926 1.00 81.50 85 ARG A C 1
ATOM 662 O O . ARG A 1 85 ? -18.141 7.817 14.701 1.00 81.50 85 ARG A O 1
ATOM 669 N N . ARG A 1 86 ? -17.133 6.039 13.756 1.00 72.25 86 ARG A N 1
ATOM 670 C CA . ARG A 1 86 ? -17.885 5.032 14.515 1.00 72.25 86 ARG A CA 1
ATOM 671 C C . ARG A 1 86 ? -17.518 5.033 16.002 1.00 72.25 86 ARG A C 1
ATOM 673 O O . ARG A 1 86 ? -18.347 4.638 16.806 1.00 72.25 86 ARG A O 1
ATOM 680 N N . TYR A 1 87 ? -16.339 5.537 16.374 1.00 60.12 87 TYR A N 1
ATOM 681 C CA . TYR A 1 87 ? -15.957 5.761 17.772 1.00 60.12 87 TYR A CA 1
ATOM 682 C C . TYR A 1 87 ? -16.742 6.901 18.444 1.00 60.12 87 TYR A C 1
ATOM 684 O O . TYR A 1 87 ? -16.990 6.816 19.635 1.00 60.12 87 TYR A O 1
ATOM 692 N N . ARG A 1 88 ? -17.148 7.953 17.710 1.00 61.19 88 ARG A N 1
ATOM 693 C CA . ARG A 1 88 ? -17.850 9.126 18.283 1.00 61.19 88 ARG A CA 1
ATOM 694 C C . ARG A 1 88 ? -19.366 8.967 18.455 1.00 61.19 88 ARG A C 1
ATOM 696 O O . ARG A 1 88 ? -19.968 9.789 19.129 1.00 61.19 88 ARG A O 1
ATOM 703 N N . ARG A 1 89 ? -19.997 7.994 17.789 1.00 62.78 89 ARG A N 1
ATOM 704 C CA . ARG A 1 89 ? -21.467 7.814 17.795 1.00 62.78 89 ARG A CA 1
ATOM 705 C C . ARG A 1 89 ? -21.986 6.854 18.880 1.00 62.78 89 ARG A C 1
ATOM 707 O O . ARG A 1 89 ? -23.180 6.587 18.899 1.00 62.78 89 ARG A O 1
ATOM 714 N N . TRP A 1 90 ? -21.110 6.319 19.725 1.00 51.97 90 TRP A N 1
ATOM 715 C CA . TRP A 1 90 ? -21.411 5.354 20.788 1.00 51.97 90 TRP A CA 1
ATOM 716 C C . TRP A 1 90 ? -20.603 5.689 22.039 1.00 51.97 90 TRP A C 1
ATOM 718 O O . TRP A 1 90 ? -20.791 4.973 23.045 1.00 51.97 90 TRP A O 1
#

Foldseek 3Di:
DLVVLVVVLVVLVVLLVVLLVQCVVQCCHDVNDRDPCSCVSLLVLLPPVSVVLVPDDDDPVVVSSVSSNVSNVVVSVVSVVVSVVVVVVD

Secondary structure (DSSP, 8-state):
-HHHHHHHHHHHHHHHHHHHHHHHHHHT-BTTB--TTTTHHHHHHTTTTHHHHTTS-S--HHHHHHHHHHHHHHHHHHHHHHHHHHHHT-

Radius of gyration: 15.37 Å; chains: 1; bounding box: 42×20×42 Å